Protein AF-A0A1D9FVU7-F1 (afdb_monomer_lite)

Secondary structure (DSSP, 8-state):
--SS--SSEEEE--S-HHHHHHHHHHHHHSS-GGGEEEE--PPPPPTTSHHHHTTS--HHHHHHHHHHHHHHHHHHTTHHHHHHHTT--SSS----

Structure (mmCIF, N/CA/C/O backbone):
data_AF-A0A1D9FVU7-F1
#
_entry.id   AF-A0A1D9FVU7-F1
#
loop_
_atom_site.group_PDB
_atom_site.id
_atom_site.type_symbol
_atom_site.label_atom_id
_atom_site.label_alt_id
_atom_site.label_comp_id
_atom_site.label_asym_id
_atom_site.label_entity_id
_atom_site.label_seq_id
_atom_site.pdbx_PDB_ins_code
_atom_site.Cartn_x
_atom_site.Cartn_y
_atom_site.Cartn_z
_atom_site.occupancy
_atom_site.B_iso_or_equiv
_atom_site.auth_seq_id
_atom_site.auth_comp_id
_atom_site.auth_asym_id
_atom_site.auth_atom_id
_atom_site.pdbx_PDB_model_num
ATOM 1 N N . MET A 1 1 ? -23.411 -10.313 17.672 1.00 44.38 1 MET A N 1
ATOM 2 C CA . MET A 1 1 ? -22.434 -11.103 16.893 1.00 44.38 1 MET A CA 1
ATOM 3 C C . MET A 1 1 ? -22.212 -10.372 15.580 1.00 44.38 1 MET A C 1
ATOM 5 O O . MET A 1 1 ? -23.201 -10.065 14.928 1.00 44.38 1 MET A O 1
ATOM 9 N N . SER A 1 2 ? -20.971 -10.004 15.250 1.00 64.06 2 SER A N 1
ATOM 10 C CA . SER A 1 2 ? -20.650 -9.435 13.931 1.00 64.06 2 SER A CA 1
ATOM 11 C C . SER A 1 2 ? -20.673 -10.559 12.895 1.00 64.06 2 SER A C 1
ATOM 13 O O . SER A 1 2 ? -20.139 -11.630 13.166 1.00 64.06 2 SER A O 1
ATOM 15 N N . LEU A 1 3 ? -21.285 -10.322 11.733 1.00 68.12 3 LEU A N 1
ATOM 16 C CA . LEU A 1 3 ? -21.284 -11.254 10.595 1.00 68.12 3 LEU A CA 1
ATOM 17 C C . LEU A 1 3 ? -19.908 -11.356 9.916 1.00 68.12 3 LEU A C 1
ATOM 19 O O . LEU A 1 3 ? -19.653 -12.320 9.202 1.00 68.12 3 LEU A O 1
ATOM 23 N N . PHE A 1 4 ? -19.027 -10.381 10.152 1.00 70.25 4 PHE A N 1
ATOM 24 C CA . PHE A 1 4 ? -17.704 -10.308 9.545 1.00 70.25 4 PHE A CA 1
ATOM 25 C C . PHE A 1 4 ? -16.626 -10.312 10.623 1.00 70.25 4 PHE A C 1
ATOM 27 O O . PHE A 1 4 ? -16.686 -9.532 11.582 1.00 70.25 4 PHE A O 1
ATOM 34 N N . ALA A 1 5 ? -15.649 -11.200 10.452 1.00 81.38 5 ALA A N 1
ATOM 35 C CA . ALA A 1 5 ? -14.434 -11.204 11.244 1.00 81.38 5 ALA A CA 1
ATOM 36 C C . ALA A 1 5 ? -13.529 -10.060 10.761 1.00 81.38 5 ALA A C 1
ATOM 38 O O . ALA A 1 5 ? -13.318 -9.890 9.562 1.00 81.38 5 ALA A O 1
ATOM 39 N N . THR A 1 6 ? -13.049 -9.240 11.693 1.00 84.38 6 THR A N 1
ATOM 40 C CA . THR A 1 6 ? -12.178 -8.083 11.413 1.00 84.38 6 THR A CA 1
ATOM 41 C C . THR A 1 6 ? -10.757 -8.300 11.930 1.00 84.38 6 THR A C 1
ATOM 43 O O . THR A 1 6 ? -10.000 -7.349 12.072 1.00 84.38 6 THR A O 1
ATOM 46 N N . ASP A 1 7 ? -10.419 -9.540 12.274 1.00 88.38 7 ASP A N 1
ATOM 47 C CA . ASP A 1 7 ? -9.092 -9.981 12.702 1.00 88.38 7 ASP A CA 1
ATOM 48 C C . ASP A 1 7 ? -8.134 -10.177 11.515 1.00 88.38 7 ASP A C 1
ATOM 50 O O . ASP A 1 7 ? -6.920 -10.248 11.702 1.00 88.38 7 ASP A O 1
ATOM 54 N N . ARG A 1 8 ? -8.661 -10.243 10.282 1.00 91.19 8 ARG A N 1
ATOM 55 C CA . ARG A 1 8 ? -7.879 -10.264 9.037 1.00 91.19 8 ARG A CA 1
ATOM 56 C C . ARG A 1 8 ? -8.606 -9.533 7.916 1.00 91.19 8 ARG A C 1
ATOM 58 O O . ARG A 1 8 ? -9.519 -10.076 7.299 1.00 91.19 8 ARG A O 1
ATOM 65 N N . VAL A 1 9 ? -8.175 -8.313 7.622 1.00 93.56 9 VAL A N 1
ATOM 66 C CA . VAL A 1 9 ? -8.750 -7.462 6.576 1.00 93.56 9 VAL A CA 1
ATOM 67 C C . VAL A 1 9 ? -7.688 -7.170 5.524 1.00 93.56 9 VAL A C 1
ATOM 69 O O . VAL A 1 9 ? -6.630 -6.635 5.833 1.00 93.56 9 VAL A O 1
ATOM 72 N N . LEU A 1 10 ? -7.963 -7.531 4.272 1.00 94.81 10 LEU A N 1
ATOM 73 C CA . LEU A 1 10 ? -7.078 -7.266 3.139 1.00 94.81 10 LEU A CA 1
ATOM 74 C C . LEU A 1 10 ? -7.574 -6.037 2.372 1.00 94.81 10 LEU A C 1
ATOM 76 O O . LEU A 1 10 ? -8.727 -6.006 1.946 1.00 94.81 10 LEU A O 1
ATOM 80 N N . VAL A 1 11 ? -6.695 -5.061 2.152 1.00 95.88 11 VAL A N 1
ATOM 81 C CA . VAL A 1 11 ? -6.974 -3.849 1.377 1.00 95.88 11 VAL A CA 1
ATOM 82 C C . VAL A 1 11 ? -6.097 -3.835 0.120 1.00 95.88 11 VAL A C 1
ATOM 84 O O . VAL A 1 11 ? -4.869 -3.738 0.227 1.00 95.88 11 VAL A O 1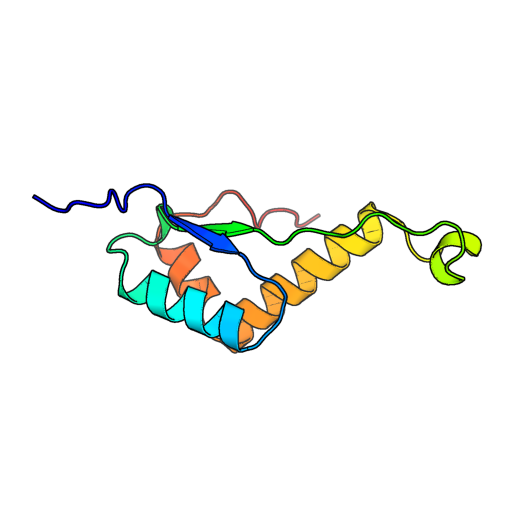
ATOM 87 N N . PRO A 1 12 ? -6.684 -3.950 -1.083 1.00 96.69 12 PRO A N 1
ATOM 88 C CA . PRO A 1 12 ? -5.940 -3.808 -2.325 1.00 96.69 12 PRO A CA 1
ATOM 89 C C . PRO A 1 12 ? -5.609 -2.335 -2.598 1.00 96.69 12 PRO A C 1
ATOM 91 O O . PRO A 1 12 ? -6.462 -1.462 -2.454 1.00 96.69 12 PRO A O 1
ATOM 94 N N . ILE A 1 13 ? -4.378 -2.070 -3.035 1.00 96.62 13 ILE A N 1
ATOM 95 C CA . ILE A 1 13 ? -3.913 -0.749 -3.467 1.00 96.62 13 ILE A CA 1
ATOM 96 C C . ILE A 1 13 ? -3.479 -0.825 -4.925 1.00 96.62 13 ILE A C 1
ATOM 98 O O . ILE A 1 13 ? -2.622 -1.631 -5.288 1.00 96.62 13 ILE A O 1
ATOM 102 N N . ASP A 1 14 ? -4.037 0.049 -5.756 1.00 95.38 14 ASP A N 1
ATOM 103 C CA . ASP A 1 14 ? -3.716 0.197 -7.181 1.00 95.38 14 ASP A CA 1
ATOM 104 C C . ASP A 1 14 ? -3.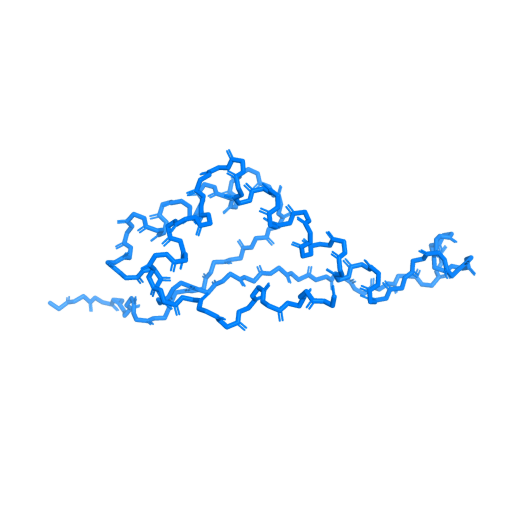136 1.585 -7.515 1.00 95.38 14 ASP A C 1
ATOM 106 O O . ASP A 1 14 ? -2.988 1.930 -8.683 1.00 95.38 14 ASP A O 1
ATOM 110 N N . PHE A 1 15 ? -2.773 2.359 -6.485 1.00 94.62 15 PHE A N 1
ATOM 111 C CA . PHE A 1 15 ? -2.319 3.754 -6.549 1.00 94.62 15 PHE A CA 1
ATOM 112 C C . PHE A 1 15 ? -3.374 4.784 -6.984 1.00 94.62 15 PHE A C 1
ATOM 114 O O . PHE A 1 15 ? -3.035 5.958 -7.139 1.00 94.62 15 PHE A O 1
ATOM 121 N N . SER A 1 16 ? -4.646 4.404 -7.120 1.00 96.12 16 SER A N 1
ATOM 122 C CA . SER A 1 16 ? -5.735 5.377 -7.231 1.00 96.12 16 SER A CA 1
ATOM 123 C C . SER A 1 16 ? -6.012 6.052 -5.885 1.00 96.12 16 SER A C 1
ATOM 125 O O . SER A 1 16 ? -5.868 5.431 -4.829 1.00 96.12 16 SER A O 1
ATOM 127 N N . GLU A 1 17 ? -6.489 7.298 -5.910 1.00 95.25 17 GLU A N 1
ATOM 128 C CA . GLU A 1 17 ? -6.951 8.001 -4.702 1.00 95.25 17 GLU A CA 1
ATOM 129 C C . GLU A 1 17 ? -8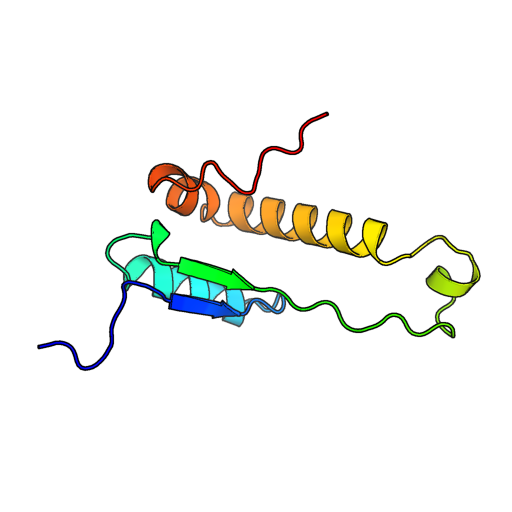.015 7.198 -3.946 1.00 95.25 17 GLU A C 1
ATOM 131 O O . GLU A 1 17 ? -7.938 7.045 -2.729 1.00 95.25 17 GLU A O 1
ATOM 136 N N . THR A 1 18 ? -8.950 6.590 -4.678 1.00 96.62 18 THR A N 1
ATOM 137 C CA . THR A 1 18 ? -10.022 5.772 -4.103 1.00 96.62 18 THR A CA 1
ATOM 138 C C . THR A 1 18 ? -9.483 4.565 -3.330 1.00 96.62 18 THR A C 1
ATOM 140 O O . THR A 1 18 ? -10.034 4.220 -2.285 1.00 96.62 18 THR A O 1
ATOM 143 N N . SER A 1 19 ? -8.389 3.941 -3.783 1.00 96.75 19 SER A N 1
ATOM 144 C CA . SER A 1 19 ? -7.756 2.838 -3.045 1.00 96.75 19 SER A CA 1
ATOM 145 C C . SER A 1 19 ? -7.152 3.299 -1.711 1.00 96.75 19 SER A C 1
ATOM 147 O O . SER A 1 19 ? -7.293 2.615 -0.695 1.00 96.75 19 SER A O 1
ATOM 149 N N . PHE A 1 20 ? -6.566 4.500 -1.666 1.00 95.69 20 PHE A N 1
ATOM 150 C CA . PHE A 1 20 ? -6.043 5.079 -0.426 1.00 95.69 20 PHE A CA 1
ATOM 151 C C . PHE A 1 20 ? -7.161 5.524 0.524 1.00 95.69 20 PHE A C 1
ATOM 153 O O . PHE A 1 20 ? -7.055 5.314 1.731 1.00 95.69 20 PHE A O 1
ATOM 160 N N . GLU A 1 21 ? -8.260 6.075 0.005 1.00 95.31 21 GLU A N 1
ATOM 161 C CA . GLU A 1 21 ? -9.450 6.382 0.809 1.00 95.31 21 GLU A CA 1
ATOM 162 C C . GLU A 1 21 ? -10.073 5.119 1.417 1.00 95.31 21 GLU A C 1
ATOM 164 O O . GLU A 1 21 ? -10.513 5.133 2.568 1.00 95.31 21 GLU A O 1
ATOM 169 N N . ALA A 1 22 ? -10.103 4.015 0.665 1.00 96.06 22 ALA A N 1
ATOM 170 C CA . ALA A 1 22 ? -10.576 2.730 1.168 1.00 96.06 22 ALA A CA 1
ATOM 171 C C . ALA A 1 22 ? -9.697 2.220 2.320 1.00 96.06 22 ALA A C 1
ATOM 173 O O . ALA A 1 22 ? -10.224 1.736 3.324 1.00 96.06 22 ALA A O 1
ATOM 174 N N . LEU A 1 23 ? -8.372 2.380 2.220 1.00 95.31 23 LEU A N 1
ATOM 175 C CA . LEU A 1 23 ? -7.449 2.063 3.310 1.00 95.31 23 LEU A CA 1
ATOM 176 C C . LEU A 1 23 ? -7.704 2.933 4.546 1.00 95.31 2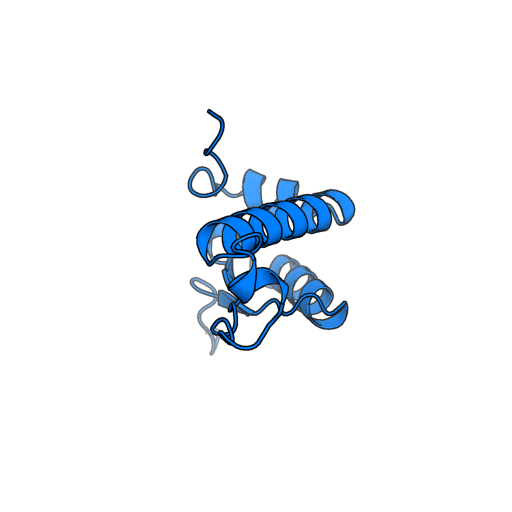3 LEU A C 1
ATOM 178 O O . LEU A 1 23 ? -7.828 2.387 5.639 1.00 95.31 23 LEU A O 1
ATOM 182 N N . ALA A 1 24 ? -7.851 4.249 4.380 1.00 93.44 24 ALA A N 1
ATOM 183 C CA . ALA A 1 24 ? -8.137 5.162 5.489 1.00 93.44 24 ALA A CA 1
ATOM 184 C C . ALA A 1 24 ? -9.434 4.779 6.225 1.00 93.44 24 ALA A C 1
ATOM 186 O O . ALA A 1 24 ? -9.430 4.578 7.437 1.00 93.44 24 ALA A O 1
ATOM 187 N N . LYS A 1 25 ? -10.522 4.541 5.481 1.00 93.88 25 LYS A N 1
ATOM 188 C CA . LYS A 1 25 ? -11.798 4.073 6.050 1.00 93.88 25 LYS A CA 1
ATOM 189 C C . LYS A 1 25 ? -11.668 2.717 6.742 1.00 93.88 25 LYS A C 1
ATOM 191 O O . LYS A 1 25 ? -12.328 2.469 7.746 1.00 93.88 25 LYS A O 1
ATOM 196 N N . THR A 1 26 ? -10.824 1.829 6.217 1.00 93.69 26 THR A N 1
ATOM 197 C CA . THR A 1 26 ? -10.574 0.521 6.836 1.00 93.69 26 THR A CA 1
ATOM 198 C C . THR A 1 26 ? -9.833 0.666 8.163 1.00 93.69 26 THR A C 1
ATOM 200 O O . THR A 1 26 ? -10.183 -0.013 9.122 1.00 93.69 26 THR A O 1
ATOM 203 N N . ILE A 1 27 ? -8.857 1.571 8.243 1.00 91.94 27 ILE A N 1
ATOM 204 C CA . ILE A 1 27 ? -8.139 1.892 9.484 1.00 91.94 27 ILE A CA 1
ATOM 205 C C . ILE A 1 27 ? -9.100 2.434 10.549 1.00 91.94 27 ILE A C 1
ATOM 207 O O . ILE A 1 27 ? -9.018 2.024 11.701 1.00 91.94 27 ILE A O 1
ATOM 211 N N . GLU A 1 28 ? -10.046 3.295 10.172 1.00 90.44 28 GLU A N 1
ATOM 212 C CA . GLU A 1 28 ? -11.075 3.802 11.093 1.00 90.44 28 GLU A CA 1
ATOM 213 C C . GLU A 1 28 ? -12.070 2.715 11.533 1.00 90.44 28 GLU A C 1
ATOM 215 O O . GLU A 1 28 ? -12.563 2.723 12.662 1.00 90.44 28 GLU A O 1
ATOM 220 N N . PHE A 1 29 ? -12.382 1.772 10.640 1.00 89.44 29 PHE A N 1
ATOM 221 C CA . PHE A 1 29 ? -13.341 0.696 10.886 1.00 89.44 29 PHE A CA 1
ATOM 222 C C . PHE A 1 29 ? -12.769 -0.440 11.749 1.00 89.44 29 PHE A C 1
ATOM 224 O O . PHE A 1 29 ? -13.480 -1.021 12.577 1.00 89.44 29 PHE A O 1
ATOM 231 N N . VAL A 1 30 ? -11.495 -0.789 11.557 1.00 90.12 30 VAL A N 1
ATOM 232 C CA . VAL A 1 30 ? -10.842 -1.911 12.237 1.00 90.12 30 VAL A CA 1
ATOM 233 C C . VAL A 1 30 ? -10.180 -1.424 13.525 1.00 90.12 30 VAL A C 1
ATOM 235 O O . VAL A 1 30 ? -9.282 -0.596 13.511 1.00 90.12 30 VAL A O 1
ATOM 238 N N . LYS A 1 31 ? -10.586 -2.000 14.663 1.00 82.25 31 LYS A N 1
ATOM 239 C CA . LYS A 1 31 ? -10.115 -1.599 16.007 1.00 82.25 31 LYS A CA 1
ATOM 240 C C . LYS A 1 31 ? -8.605 -1.728 16.229 1.00 82.25 31 LYS A C 1
ATOM 242 O O . LYS A 1 31 ? -8.070 -1.074 17.116 1.00 82.25 31 LYS A O 1
ATOM 247 N N . ASP A 1 32 ? -7.960 -2.619 15.487 1.00 86.75 32 ASP A N 1
ATOM 248 C CA . ASP A 1 32 ? -6.532 -2.899 15.572 1.00 86.75 32 ASP A CA 1
ATOM 249 C C . ASP A 1 32 ? -5.969 -2.988 14.152 1.00 86.75 32 ASP A C 1
ATOM 251 O O . ASP A 1 32 ? -6.262 -3.926 13.407 1.00 86.75 32 ASP A O 1
ATOM 255 N N . ALA A 1 33 ? -5.164 -1.996 13.775 1.00 87.38 33 ALA A N 1
ATOM 256 C CA . ALA A 1 33 ? -4.593 -1.909 12.441 1.00 87.38 33 ALA A CA 1
ATOM 257 C C . ALA A 1 33 ? -3.598 -3.044 12.129 1.00 87.38 33 ALA A C 1
ATOM 259 O O . ALA A 1 33 ? -3.285 -3.262 10.961 1.00 87.38 33 ALA A O 1
ATOM 260 N N . SER A 1 34 ? -3.143 -3.821 13.123 1.00 88.50 34 SER A N 1
ATOM 261 C CA . SER A 1 34 ? -2.328 -5.022 12.890 1.00 88.50 34 SER A CA 1
ATOM 262 C C . SER A 1 34 ? -3.075 -6.116 12.119 1.00 88.50 34 SER A C 1
ATOM 264 O O . SER A 1 34 ? -2.442 -6.946 11.465 1.00 88.50 34 SER A O 1
ATOM 266 N N . HIS A 1 35 ? -4.410 -6.074 12.130 1.00 91.88 35 HIS A N 1
ATOM 267 C CA . HIS A 1 35 ? -5.274 -6.945 11.340 1.00 91.88 35 HIS A CA 1
ATOM 268 C C . HIS A 1 35 ? -5.425 -6.496 9.880 1.00 91.88 35 HIS A C 1
ATOM 270 O O . HIS A 1 35 ? -6.068 -7.197 9.096 1.00 91.88 35 HIS A O 1
ATOM 276 N N . ILE A 1 36 ? -4.873 -5.337 9.506 1.00 93.56 36 ILE A N 1
ATOM 277 C CA . ILE A 1 36 ? -4.952 -4.793 8.151 1.00 93.56 36 ILE A CA 1
ATOM 278 C C . ILE A 1 36 ? -3.717 -5.217 7.361 1.00 93.56 36 ILE A C 1
ATOM 280 O O . ILE A 1 36 ? -2.577 -4.939 7.729 1.00 93.56 36 ILE A O 1
ATOM 284 N N . TYR A 1 37 ? -3.961 -5.847 6.221 1.00 93.94 37 TYR A N 1
ATOM 285 C CA . TYR A 1 37 ? -2.949 -6.261 5.265 1.00 93.94 37 TYR A CA 1
ATOM 286 C C . TYR A 1 37 ? -3.151 -5.472 3.981 1.00 93.94 37 TYR A C 1
ATOM 288 O O . TYR A 1 37 ? -4.252 -5.442 3.437 1.00 93.94 37 TYR A O 1
ATOM 296 N N . VAL A 1 38 ? -2.092 -4.851 3.473 1.00 94.62 38 VAL A N 1
ATOM 297 C CA . VAL A 1 38 ? -2.135 -4.130 2.200 1.00 94.62 38 VAL A CA 1
ATOM 298 C C . VAL A 1 38 ? -1.473 -4.970 1.117 1.00 94.62 38 VAL A C 1
ATOM 300 O O . VAL A 1 38 ? -0.387 -5.507 1.329 1.00 94.62 38 VAL A O 1
ATOM 303 N N . ILE A 1 39 ? -2.107 -5.064 -0.052 1.00 95.19 39 ILE A N 1
ATOM 304 C CA . ILE A 1 39 ? -1.539 -5.749 -1.215 1.00 95.19 39 ILE A CA 1
ATOM 305 C C . ILE A 1 39 ? -1.541 -4.846 -2.445 1.00 95.19 39 ILE A C 1
ATOM 307 O O . ILE A 1 39 ? -2.552 -4.239 -2.787 1.00 95.19 39 ILE A O 1
ATOM 311 N N . HIS A 1 40 ? -0.406 -4.805 -3.138 1.00 95.50 40 HIS A N 1
ATOM 312 C CA . HIS A 1 40 ? -0.285 -4.247 -4.480 1.00 95.50 40 HIS A CA 1
ATOM 313 C C . HIS A 1 40 ? 0.246 -5.332 -5.419 1.00 95.50 40 HIS A C 1
ATOM 315 O O . HIS A 1 40 ? 1.202 -6.034 -5.083 1.00 95.50 40 HIS A O 1
ATOM 321 N N . VAL A 1 41 ? -0.369 -5.478 -6.592 1.00 94.50 41 VAL A N 1
ATOM 322 C CA . VAL A 1 41 ? -0.017 -6.519 -7.567 1.00 94.50 41 VAL A CA 1
ATOM 323 C C . VAL A 1 41 ? 0.734 -5.891 -8.733 1.00 94.50 41 VAL A C 1
ATOM 325 O O . VAL A 1 41 ? 0.196 -5.040 -9.435 1.00 94.50 41 VAL A O 1
ATOM 328 N N . LEU A 1 42 ? 1.965 -6.349 -8.973 1.00 92.19 42 LEU A N 1
ATOM 329 C CA . LEU A 1 42 ? 2.753 -5.944 -10.135 1.00 92.19 42 LEU A CA 1
ATOM 330 C C . LEU A 1 42 ? 2.371 -6.796 -11.354 1.00 92.19 42 LEU A C 1
ATOM 332 O O . LEU A 1 42 ? 2.551 -8.016 -11.309 1.00 92.19 42 LEU A O 1
ATOM 336 N N . PRO A 1 43 ? 1.920 -6.189 -12.466 1.00 88.94 43 PRO A N 1
ATOM 337 C CA . PRO A 1 43 ? 1.710 -6.919 -13.711 1.00 88.94 43 PRO A CA 1
ATOM 338 C C . PRO A 1 43 ? 3.022 -7.544 -14.214 1.00 88.94 43 PRO A C 1
ATOM 340 O O . PRO A 1 43 ? 4.098 -6.983 -13.951 1.00 88.94 43 PRO A O 1
ATOM 343 N N . PRO A 1 44 ? 2.973 -8.666 -14.953 1.00 87.75 44 PRO A N 1
ATOM 344 C CA . PRO A 1 44 ? 4.165 -9.243 -15.566 1.00 87.75 44 PRO A CA 1
ATOM 345 C C . PRO A 1 44 ? 4.832 -8.236 -16.509 1.00 87.75 44 PRO A C 1
ATOM 347 O O . PRO A 1 44 ? 4.161 -7.423 -17.143 1.00 87.75 44 PRO A O 1
ATOM 350 N N . LEU A 1 45 ? 6.162 -8.286 -16.590 1.00 86.75 45 LEU A N 1
ATOM 351 C CA . LEU A 1 45 ? 6.908 -7.487 -17.560 1.00 86.75 45 LEU A CA 1
ATOM 352 C C . LEU A 1 45 ? 6.611 -7.978 -18.973 1.00 86.75 45 LEU A C 1
ATOM 354 O O . LEU A 1 45 ? 6.679 -9.180 -19.236 1.00 86.75 45 LEU A O 1
ATOM 358 N N . ASN A 1 46 ? 6.354 -7.048 -19.886 1.00 86.25 46 ASN A N 1
ATOM 359 C CA . ASN A 1 46 ? 6.338 -7.351 -21.305 1.00 86.25 46 ASN A CA 1
ATOM 360 C C . ASN A 1 46 ? 7.773 -7.220 -21.855 1.00 86.25 46 ASN A C 1
ATOM 362 O O . ASN A 1 46 ? 8.328 -6.122 -21.825 1.00 86.25 46 ASN A O 1
ATOM 366 N N . PRO A 1 47 ? 8.388 -8.292 -22.393 1.00 81.69 47 PRO A N 1
ATOM 367 C CA . PRO A 1 47 ? 9.736 -8.231 -22.968 1.00 81.69 47 PRO A CA 1
ATOM 368 C C . PRO A 1 47 ? 9.871 -7.234 -24.128 1.00 81.69 47 PRO A C 1
ATOM 370 O O . PRO A 1 47 ? 10.981 -6.834 -24.465 1.00 81.69 47 PRO A O 1
ATOM 373 N N . GLY A 1 48 ? 8.747 -6.851 -24.742 1.00 85.62 48 GLY A N 1
ATOM 374 C CA . GLY A 1 48 ? 8.672 -5.848 -25.798 1.00 85.62 48 GLY A CA 1
ATOM 375 C C . GLY A 1 48 ? 8.852 -4.402 -25.322 1.00 85.62 48 GLY A C 1
ATOM 376 O O . GLY A 1 48 ? 9.015 -3.510 -26.150 1.00 85.62 48 GLY A O 1
ATOM 377 N N . GLU A 1 49 ? 8.803 -4.143 -24.013 1.00 84.75 49 GLU A N 1
ATOM 378 C CA . GLU A 1 49 ? 8.953 -2.794 -23.469 1.00 84.75 49 GLU A CA 1
ATOM 379 C C . GLU A 1 49 ? 10.413 -2.326 -23.547 1.00 84.75 49 GLU A C 1
ATOM 381 O O . GLU A 1 49 ? 11.310 -3.049 -23.100 1.00 84.75 49 GLU A O 1
ATOM 386 N N . PRO A 1 50 ? 10.688 -1.101 -24.034 1.00 84.81 50 PRO A N 1
ATOM 387 C CA . PRO A 1 50 ? 12.060 -0.634 -24.220 1.00 84.81 50 PRO A CA 1
ATOM 388 C C . PRO A 1 50 ? 12.912 -0.679 -22.939 1.00 84.81 50 PRO A C 1
ATOM 390 O O . PRO A 1 50 ? 14.085 -1.040 -22.988 1.00 84.81 50 PRO A O 1
ATOM 393 N N . GLY A 1 51 ? 12.322 -0.391 -21.772 1.00 80.44 51 GLY A N 1
ATOM 394 C CA . GLY A 1 51 ? 13.021 -0.474 -20.481 1.00 80.44 51 GLY A CA 1
ATOM 395 C C . GLY A 1 51 ? 13.422 -1.899 -20.078 1.00 80.44 51 GLY A C 1
ATOM 396 O O . GLY A 1 51 ? 14.465 -2.102 -19.459 1.00 80.44 51 GLY A O 1
ATOM 397 N N . VAL A 1 52 ? 12.640 -2.901 -20.485 1.00 83.38 52 VAL A N 1
ATOM 398 C CA . VAL A 1 52 ? 12.968 -4.318 -20.278 1.00 83.38 52 VAL A CA 1
ATOM 399 C C . VAL A 1 52 ? 14.037 -4.756 -21.278 1.00 83.38 52 VAL A C 1
ATOM 401 O O . VAL A 1 52 ? 15.020 -5.388 -20.891 1.00 83.38 52 VAL A O 1
ATOM 404 N N . MET A 1 53 ? 13.901 -4.357 -22.550 1.00 82.62 53 MET A N 1
ATOM 405 C CA . MET A 1 53 ? 14.882 -4.655 -23.600 1.00 82.62 53 MET A CA 1
ATOM 406 C C . MET A 1 53 ? 16.277 -4.109 -23.272 1.00 82.62 53 MET A C 1
ATOM 408 O O . MET A 1 53 ? 17.272 -4.818 -23.425 1.00 82.62 53 MET A O 1
ATOM 412 N N . TRP A 1 54 ? 16.358 -2.872 -22.775 1.00 84.81 54 TRP A N 1
ATOM 413 C CA . TRP A 1 54 ? 17.615 -2.246 -22.355 1.00 84.81 54 TRP A CA 1
ATOM 414 C C . TRP A 1 54 ? 18.067 -2.632 -20.938 1.00 84.81 54 TRP A C 1
ATOM 416 O O . TRP A 1 54 ? 19.072 -2.105 -20.466 1.00 84.81 54 TRP A O 1
ATOM 426 N N . ARG A 1 55 ? 17.370 -3.564 -20.267 1.00 79.38 55 ARG A N 1
ATOM 427 C CA . ARG A 1 55 ? 17.660 -4.026 -18.893 1.00 79.38 55 ARG A CA 1
ATOM 428 C C . ARG A 1 55 ? 17.738 -2.899 -17.857 1.00 79.38 55 ARG A C 1
ATOM 430 O O . ARG A 1 55 ? 18.428 -3.026 -16.851 1.00 79.38 55 ARG A O 1
ATOM 437 N N . THR A 1 56 ? 17.039 -1.795 -18.098 1.00 79.38 56 THR A N 1
ATOM 438 C CA . THR A 1 56 ? 16.905 -0.699 -17.130 1.00 79.38 56 THR A CA 1
ATOM 439 C C . THR A 1 56 ? 15.735 -0.926 -16.176 1.00 79.38 56 THR A C 1
ATOM 441 O O . THR A 1 56 ? 15.664 -0.284 -15.131 1.00 79.38 56 THR A O 1
ATOM 444 N N . VAL A 1 57 ? 14.836 -1.854 -16.520 1.00 82.12 57 VAL A N 1
ATOM 445 C CA . VAL A 1 57 ? 13.692 -2.271 -15.711 1.00 82.12 57 VAL A CA 1
ATOM 446 C C . VAL A 1 57 ? 13.665 -3.795 -15.613 1.00 82.12 57 VAL A C 1
ATOM 448 O O . VAL A 1 57 ? 13.639 -4.502 -16.619 1.00 82.12 57 VAL A O 1
ATOM 451 N N . ASP A 1 58 ? 13.611 -4.296 -14.385 1.00 87.38 58 ASP A N 1
ATOM 452 C CA . ASP A 1 58 ? 13.420 -5.704 -14.048 1.00 87.38 58 ASP A CA 1
ATOM 453 C C . ASP A 1 58 ? 12.441 -5.852 -12.866 1.00 87.38 58 ASP A C 1
ATOM 455 O O . ASP A 1 58 ? 11.920 -4.874 -12.322 1.00 87.38 58 ASP A O 1
ATOM 459 N N . SER A 1 59 ? 12.145 -7.088 -12.467 1.00 85.88 59 SER A N 1
ATOM 460 C CA . SER A 1 59 ? 11.212 -7.354 -11.365 1.00 85.88 59 SER A CA 1
ATOM 461 C C . SER A 1 59 ? 11.673 -6.760 -10.029 1.00 85.88 59 SER A C 1
ATOM 463 O O . SER A 1 59 ? 10.838 -6.312 -9.244 1.00 85.88 59 SER A O 1
ATOM 465 N N . GLN A 1 60 ? 12.982 -6.743 -9.764 1.00 88.69 60 GLN A N 1
ATOM 466 C CA . GLN A 1 60 ? 13.531 -6.285 -8.490 1.00 88.69 60 GLN A CA 1
ATOM 467 C C . GLN A 1 60 ? 13.483 -4.761 -8.391 1.00 88.69 60 GLN A C 1
ATOM 469 O O . GLN A 1 60 ? 12.983 -4.214 -7.411 1.00 88.69 60 GLN A O 1
ATOM 474 N N . THR A 1 61 ? 13.943 -4.074 -9.431 1.00 89.88 61 THR A N 1
ATOM 475 C CA . THR A 1 61 ? 13.910 -2.612 -9.544 1.00 89.88 61 THR A CA 1
ATOM 476 C C . THR A 1 61 ? 12.478 -2.084 -9.495 1.00 89.88 61 THR A C 1
ATOM 478 O O . THR A 1 61 ? 12.211 -1.126 -8.768 1.00 89.88 61 THR A O 1
ATOM 481 N N . ARG A 1 62 ? 11.522 -2.755 -10.159 1.00 91.12 62 ARG A N 1
ATOM 482 C CA . ARG A 1 62 ? 10.087 -2.430 -10.050 1.00 91.12 62 ARG A CA 1
ATOM 483 C C . ARG A 1 62 ? 9.554 -2.605 -8.638 1.00 91.12 62 ARG A C 1
ATOM 485 O O . ARG A 1 62 ? 8.878 -1.708 -8.142 1.00 91.12 62 ARG A O 1
ATOM 492 N N . LYS A 1 63 ? 9.862 -3.731 -7.988 1.00 91.94 63 LYS A N 1
ATOM 493 C CA . LYS A 1 63 ? 9.436 -3.993 -6.609 1.00 91.94 63 LYS A CA 1
ATOM 494 C C . LYS A 1 63 ? 9.956 -2.914 -5.661 1.00 91.94 63 LYS A C 1
ATOM 496 O O . LYS A 1 63 ? 9.159 -2.291 -4.969 1.00 91.94 63 LYS A O 1
ATOM 501 N N . SER A 1 64 ? 11.256 -2.636 -5.693 1.00 92.56 64 SER A N 1
ATOM 502 C CA . SER A 1 64 ? 11.875 -1.621 -4.836 1.00 92.56 64 SER A CA 1
ATOM 503 C C . SER A 1 64 ? 11.338 -0.212 -5.109 1.00 92.56 64 SER A C 1
ATOM 505 O O . SER A 1 64 ? 11.135 0.562 -4.176 1.00 92.56 64 SER A O 1
ATOM 507 N N . HIS A 1 65 ? 11.057 0.126 -6.372 1.00 93.19 65 HIS A N 1
ATOM 508 C CA . HIS A 1 65 ? 10.426 1.400 -6.713 1.00 93.19 65 HIS A CA 1
ATOM 509 C C . HIS A 1 65 ? 9.014 1.510 -6.123 1.00 93.19 65 HIS A C 1
ATOM 511 O O . HIS A 1 65 ? 8.692 2.511 -5.490 1.00 93.19 65 HIS A O 1
ATOM 517 N N . VAL A 1 66 ? 8.188 0.473 -6.278 1.00 94.31 66 VAL A N 1
ATOM 518 C CA . VAL A 1 66 ? 6.823 0.436 -5.735 1.00 94.31 66 VAL A CA 1
ATOM 519 C C . VAL A 1 66 ? 6.809 0.484 -4.210 1.00 94.31 66 VAL A C 1
ATOM 521 O O . VAL A 1 66 ? 6.020 1.238 -3.650 1.00 94.31 66 VAL A O 1
ATOM 524 N N . GLU A 1 67 ? 7.696 -0.248 -3.533 1.00 93.12 67 GLU A N 1
ATOM 525 C CA . GLU A 1 67 ? 7.841 -0.189 -2.071 1.00 93.12 67 GLU A CA 1
ATOM 526 C C . GLU A 1 67 ? 8.185 1.228 -1.598 1.00 93.12 67 GLU A C 1
ATOM 528 O O . GLU A 1 67 ? 7.580 1.730 -0.648 1.00 93.12 67 GLU A O 1
ATOM 533 N N . LYS A 1 68 ? 9.104 1.906 -2.300 1.00 94.44 68 LYS A N 1
ATOM 534 C CA . LYS A 1 68 ? 9.455 3.298 -2.009 1.00 94.44 68 LYS A CA 1
ATOM 535 C C . LYS A 1 68 ? 8.257 4.231 -2.193 1.00 94.44 68 LYS 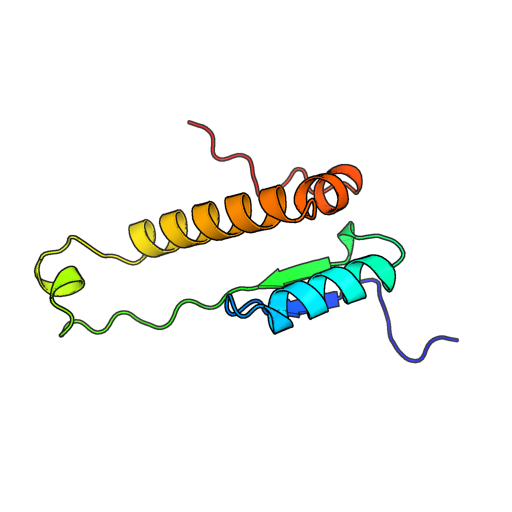A C 1
ATOM 537 O O . LYS A 1 68 ? 7.933 4.977 -1.275 1.00 94.44 68 LYS A O 1
ATOM 542 N N . VAL A 1 69 ? 7.580 4.167 -3.342 1.00 94.25 69 VAL A N 1
ATOM 543 C CA . VAL A 1 69 ? 6.428 5.038 -3.632 1.00 94.25 69 VAL A CA 1
ATOM 544 C C . VAL A 1 69 ? 5.283 4.784 -2.649 1.00 94.25 69 VAL A C 1
ATOM 546 O O . VAL A 1 69 ? 4.681 5.742 -2.172 1.00 94.25 69 VAL A O 1
ATOM 549 N N . LEU A 1 70 ? 5.001 3.527 -2.289 1.00 92.50 70 LEU A N 1
ATOM 550 C CA . LEU A 1 70 ? 4.020 3.201 -1.247 1.00 92.50 70 LEU A CA 1
ATOM 551 C C . LEU A 1 70 ? 4.410 3.806 0.102 1.00 92.50 70 LEU A C 1
ATOM 553 O O . LEU A 1 70 ? 3.572 4.433 0.747 1.00 92.50 70 LEU A O 1
ATOM 557 N N . SER A 1 71 ? 5.674 3.659 0.513 1.00 90.25 71 SER A N 1
ATOM 558 C CA . SER A 1 71 ? 6.169 4.250 1.759 1.00 90.25 71 SER A CA 1
ATOM 559 C C . SER A 1 71 ? 5.988 5.765 1.764 1.00 90.25 71 SER A C 1
ATOM 561 O O . SER A 1 71 ? 5.444 6.311 2.720 1.00 90.25 71 SER A O 1
ATOM 563 N N . ASP A 1 72 ? 6.384 6.445 0.690 1.00 92.38 72 ASP A N 1
ATOM 564 C CA . ASP A 1 72 ? 6.285 7.900 0.585 1.00 92.38 72 ASP A CA 1
ATOM 565 C C . ASP A 1 72 ? 4.817 8.359 0.628 1.00 92.38 72 ASP A C 1
ATOM 567 O O . ASP A 1 72 ? 4.465 9.223 1.432 1.00 92.38 72 ASP A O 1
ATOM 571 N N . ARG A 1 73 ? 3.923 7.691 -0.115 1.00 91.12 73 ARG A N 1
ATOM 572 C CA . ARG A 1 73 ? 2.475 7.970 -0.098 1.00 91.12 73 ARG A CA 1
ATOM 573 C C . ARG A 1 73 ? 1.844 7.754 1.273 1.00 91.12 73 ARG A C 1
ATOM 575 O O . ARG A 1 73 ? 0.967 8.518 1.668 1.00 91.12 73 ARG A O 1
ATOM 582 N N . PHE A 1 74 ? 2.279 6.737 2.013 1.00 90.62 74 PHE A N 1
ATOM 583 C CA . PHE A 1 74 ? 1.786 6.515 3.368 1.00 90.62 74 PHE A CA 1
ATOM 584 C C . PHE A 1 74 ? 2.313 7.548 4.372 1.00 90.62 74 PHE A C 1
ATOM 586 O O . PHE A 1 74 ? 1.606 7.837 5.334 1.00 90.62 74 PHE A O 1
ATOM 593 N N . LYS A 1 75 ? 3.509 8.124 4.174 1.00 89.50 75 LYS A N 1
ATOM 594 C CA . LYS A 1 75 ? 4.012 9.228 5.018 1.00 89.50 75 LYS A CA 1
ATOM 595 C C . LYS A 1 75 ? 3.243 10.513 4.748 1.00 89.50 75 LYS A C 1
ATOM 597 O O . LYS A 1 75 ? 2.803 11.159 5.687 1.00 89.50 75 LYS A O 1
ATOM 602 N N . GLU A 1 76 ? 3.062 10.854 3.472 1.00 87.94 76 GLU A N 1
ATOM 603 C CA . GLU A 1 76 ? 2.335 12.055 3.033 1.00 87.94 76 GLU A CA 1
ATOM 604 C C . GLU A 1 76 ? 0.908 12.115 3.594 1.00 87.94 76 GLU A C 1
ATOM 606 O O . GLU A 1 76 ? 0.378 13.198 3.825 1.00 87.94 76 GLU A O 1
ATOM 611 N N . ARG A 1 77 ? 0.293 10.949 3.818 1.00 84.81 77 ARG A N 1
ATOM 612 C CA . ARG A 1 77 ? -1.092 10.800 4.285 1.00 84.81 77 ARG A CA 1
ATOM 613 C C . ARG A 1 77 ? -1.216 10.413 5.760 1.00 84.81 77 ARG A C 1
ATOM 615 O O . ARG A 1 77 ? -2.312 10.073 6.186 1.00 84.81 77 ARG A O 1
ATOM 622 N N . ASP A 1 78 ? -0.109 10.412 6.504 1.00 82.12 78 ASP A N 1
ATOM 623 C CA . ASP A 1 78 ? -0.040 10.008 7.918 1.00 82.12 78 ASP A CA 1
ATOM 624 C C . ASP A 1 78 ? -0.559 8.578 8.210 1.00 82.12 78 ASP A C 1
ATOM 626 O O . ASP A 1 78 ? -0.953 8.237 9.318 1.00 82.12 78 ASP A O 1
ATOM 630 N N . ILE A 1 79 ? -0.526 7.693 7.208 1.00 79.00 79 ILE A N 1
ATOM 631 C CA . ILE A 1 79 ? -0.961 6.289 7.316 1.00 79.00 79 ILE A CA 1
ATOM 632 C C . ILE A 1 79 ? 0.098 5.449 8.051 1.00 79.00 79 ILE A C 1
ATOM 634 O O . ILE A 1 79 ? -0.219 4.515 8.789 1.00 79.00 79 ILE A O 1
ATOM 638 N N . LEU A 1 80 ? 1.382 5.762 7.844 1.00 68.25 80 LEU A N 1
ATOM 639 C CA . LEU A 1 80 ? 2.501 4.990 8.399 1.00 68.25 80 LEU A CA 1
ATOM 640 C C . LEU A 1 80 ? 2.566 5.013 9.931 1.00 68.25 80 LEU A C 1
ATOM 642 O O . LEU A 1 80 ? 2.699 3.936 10.512 1.00 68.25 80 LEU A O 1
ATOM 646 N N . PRO A 1 81 ? 2.468 6.170 10.611 1.00 64.12 81 PRO A N 1
ATOM 647 C CA . PRO A 1 81 ? 2.455 6.206 12.071 1.00 64.12 81 PRO A CA 1
ATOM 648 C C . PRO A 1 81 ? 1.289 5.411 12.660 1.00 64.12 81 PRO A C 1
ATOM 650 O O . PRO A 1 81 ? 1.479 4.706 13.653 1.00 64.12 81 PRO A O 1
ATOM 653 N N . THR A 1 82 ? 0.123 5.424 12.005 1.00 64.94 82 THR A N 1
ATOM 654 C CA . THR A 1 82 ? -1.024 4.608 12.411 1.00 64.94 82 THR A CA 1
ATOM 655 C C . THR A 1 82 ? -0.705 3.120 12.320 1.00 64.94 82 THR A C 1
ATOM 657 O O . THR A 1 82 ? -0.820 2.436 13.329 1.00 64.94 82 THR A O 1
ATOM 660 N N . LEU A 1 83 ? -0.196 2.631 11.183 1.00 63.16 83 LEU A N 1
ATOM 661 C CA . LEU A 1 83 ? 0.161 1.213 11.004 1.00 63.16 83 LEU A CA 1
ATOM 662 C C . LEU A 1 83 ? 1.336 0.757 11.898 1.00 63.16 83 LEU A C 1
ATOM 664 O O . LEU A 1 83 ? 1.379 -0.393 12.341 1.00 63.16 83 LEU A O 1
ATOM 668 N N . LEU A 1 84 ? 2.302 1.640 12.173 1.00 58.72 84 LEU A N 1
ATOM 669 C CA . LEU A 1 84 ? 3.499 1.332 12.966 1.00 58.72 84 LEU A CA 1
ATOM 670 C C . LEU A 1 84 ? 3.244 1.349 14.476 1.00 58.72 84 LEU A C 1
ATOM 672 O O . LEU A 1 84 ? 3.813 0.524 15.195 1.00 58.72 84 LEU A O 1
ATOM 676 N N . SER A 1 85 ? 2.375 2.241 14.961 1.00 55.69 85 SER A N 1
ATOM 677 C CA . SER A 1 85 ? 1.981 2.298 16.377 1.00 55.69 85 SER A CA 1
ATOM 678 C C . SER A 1 85 ? 1.306 1.008 16.863 1.00 55.69 85 SER A C 1
ATOM 680 O O . SER A 1 85 ? 1.329 0.714 18.057 1.00 55.69 85 SER A O 1
ATOM 682 N N . THR A 1 86 ? 0.765 0.206 15.937 1.00 55.34 86 THR A N 1
ATOM 683 C CA . THR A 1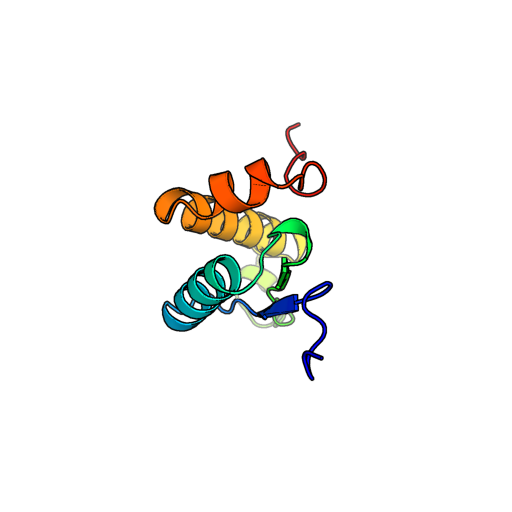 86 ? -0.003 -1.016 16.217 1.00 55.34 86 THR A CA 1
ATOM 684 C C . THR A 1 86 ? 0.778 -2.322 16.004 1.00 55.34 86 THR A C 1
ATOM 686 O O . THR A 1 86 ? 0.194 -3.396 15.992 1.00 55.34 86 THR A O 1
ATOM 689 N N . GLY A 1 87 ? 2.114 -2.281 15.898 1.00 48.28 87 GLY A N 1
ATOM 690 C CA . GLY A 1 87 ? 2.951 -3.491 16.013 1.00 48.28 87 GLY A CA 1
ATOM 691 C C . GLY A 1 87 ? 3.461 -4.115 14.707 1.00 48.28 87 GLY A C 1
ATOM 692 O O . GLY A 1 87 ? 4.016 -5.213 14.733 1.00 48.28 87 GLY A O 1
ATOM 693 N N . GLN A 1 88 ? 3.385 -3.421 13.570 1.00 52.47 88 GLN A N 1
ATOM 694 C CA . GLN A 1 88 ? 4.021 -3.853 12.316 1.00 52.47 88 GLN A CA 1
ATOM 695 C C . GLN A 1 88 ? 5.536 -3.534 12.310 1.00 52.47 88 GLN A C 1
ATOM 697 O O . GLN A 1 88 ? 6.015 -2.700 11.547 1.00 52.47 88 GLN A O 1
ATOM 702 N N . ARG A 1 89 ? 6.332 -4.210 13.155 1.00 46.69 89 ARG A N 1
ATOM 703 C CA . ARG A 1 89 ? 7.817 -4.156 13.093 1.00 46.69 89 ARG A CA 1
ATOM 704 C C . ARG A 1 89 ? 8.422 -4.970 11.932 1.00 46.69 89 ARG A C 1
ATOM 706 O O . ARG A 1 89 ? 9.632 -4.936 11.751 1.00 46.69 89 ARG A O 1
ATOM 713 N N . GLY A 1 90 ? 7.621 -5.706 11.157 1.00 40.12 90 GLY A N 1
ATOM 714 C CA . GLY A 1 90 ? 8.125 -6.775 10.283 1.00 40.12 90 GLY A CA 1
ATOM 715 C C . GLY A 1 90 ? 8.403 -6.444 8.812 1.00 40.12 90 GLY A C 1
ATOM 716 O O . GLY A 1 90 ? 9.053 -7.256 8.163 1.00 40.12 90 GLY A O 1
ATOM 717 N N . LEU A 1 91 ? 7.931 -5.318 8.258 1.00 44.94 91 LEU A N 1
ATOM 718 C CA . LEU A 1 91 ? 7.953 -5.126 6.792 1.00 44.94 91 LEU A CA 1
ATOM 719 C C . LEU A 1 91 ? 8.750 -3.914 6.283 1.00 44.94 91 LEU A C 1
ATOM 721 O O . LEU A 1 91 ? 8.861 -3.739 5.076 1.00 44.94 91 LEU A O 1
ATOM 725 N N . LEU A 1 92 ? 9.340 -3.095 7.161 1.00 40.62 92 LEU A N 1
ATOM 726 C CA . LEU A 1 92 ? 10.089 -1.894 6.742 1.00 40.62 92 LEU A CA 1
ATOM 727 C C . LEU A 1 92 ? 11.580 -1.900 7.101 1.00 40.62 92 LEU A C 1
ATOM 729 O O . LEU A 1 92 ? 12.275 -0.930 6.809 1.00 40.62 92 LEU A O 1
ATOM 733 N N . THR A 1 93 ? 12.115 -2.974 7.682 1.00 39.66 93 THR A N 1
ATOM 734 C CA . THR A 1 93 ? 13.564 -3.084 7.896 1.00 39.66 93 THR A CA 1
ATOM 735 C C . THR A 1 93 ? 14.217 -3.781 6.709 1.00 39.66 93 THR A C 1
ATOM 737 O O . THR A 1 93 ? 14.541 -4.964 6.764 1.00 39.66 93 THR A O 1
ATOM 740 N N . ASN A 1 94 ? 14.433 -3.029 5.634 1.00 34.78 94 ASN A N 1
ATOM 741 C CA . ASN A 1 94 ? 15.592 -3.266 4.783 1.00 34.78 94 ASN A CA 1
ATOM 742 C C . ASN A 1 94 ? 16.353 -1.949 4.619 1.00 34.78 94 ASN A C 1
ATOM 744 O O . ASN A 1 94 ? 16.304 -1.292 3.584 1.00 34.78 94 ASN A O 1
ATOM 748 N N . THR A 1 95 ? 17.004 -1.536 5.703 1.00 43.47 95 THR A N 1
ATOM 749 C CA . THR A 1 95 ? 18.112 -0.583 5.662 1.00 43.47 95 THR A CA 1
ATOM 750 C C . THR A 1 95 ? 19.392 -1.408 5.700 1.00 43.47 95 THR A C 1
ATOM 752 O O . THR A 1 95 ? 19.728 -1.971 6.744 1.00 43.47 95 THR A O 1
ATOM 755 N N . SER A 1 96 ? 20.040 -1.536 4.541 1.00 39.72 96 SER A N 1
ATOM 756 C CA . SER A 1 96 ? 21.497 -1.707 4.477 1.00 39.72 96 SER A CA 1
ATOM 757 C C . SER A 1 96 ? 22.174 -0.376 4.777 1.00 39.72 96 SER A C 1
ATOM 759 O O . SER A 1 96 ? 21.553 0.663 4.453 1.00 39.72 96 SER A O 1
#

InterPro domains:
  IPR006016 UspA [PF00582] (7-69)

Organism: Moorena producens (strain JHB) (NCBI:txid1454205)

Sequence (96 aa):
MSLFATDRVLVPIDFSETSFEALAKTIEFVKDASHIYVIHVLPPLNPGEPGVMWRTVDSQTRKSHVEKVLSDRFKERDILPTLLSTGQRGLLTNTS

Foldseek 3Di:
DDPDDQQAAEQEDPPDPVSVVVVVVNLVVRPALLNYHYDYDDDDDDCPDPCNVVVVDDPVVVVVVVVVVVVVVCVVVVNVCSNVVRPPPDDPPPDD

Radius of gyration: 16.05 Å; chains: 1; bounding box: 44×23×43 Å

pLDDT: mean 81.9, std 16.87, range [34.78, 96.75]